Protein AF-A0A8J5QBD7-F1 (afdb_monomer)

Foldseek 3Di:
DDDDPPLVVFAEDEAAEQDFDADPPAQWDWDDDPDPDIDIDRDHDCVCVVVSLPPDDPRHPSNCVVVVHHYDYDDDPDPPDPDPVPPPDDDDD

Solvent-accessible surface area (backbone atoms only — not comparable to full-atom values): 6107 Å² total; per-residue (Å²): 131,85,84,71,79,68,62,89,75,35,58,75,44,78,25,45,82,63,75,74,57,75,55,91,65,39,59,48,42,82,43,94,47,70,94,88,45,88,38,67,44,87,47,66,61,57,81,42,47,59,56,32,54,64,64,70,51,90,54,23,32,51,47,32,49,76,70,63,30,43,58,47,61,88,77,76,91,69,83,76,74,76,58,82,91,57,79,84,74,78,85,82,130

Radius of gyration: 20.06 Å; Cα contacts (8 Å, |Δi|>4): 101; chains: 1; bounding box: 32×50×52 Å

Mean predicted aligned error: 11.02 Å

Structure (mmCIF, N/CA/C/O backbone):
data_AF-A0A8J5QBD7-F1
#
_entry.id   AF-A0A8J5QBD7-F1
#
loop_
_atom_site.group_PDB
_atom_site.id
_atom_site.type_symbol
_atom_site.label_atom_id
_atom_site.label_alt_id
_atom_site.label_comp_id
_atom_site.label_asym_id
_atom_site.label_entity_id
_atom_site.label_seq_id
_atom_site.pdbx_PDB_ins_code
_atom_site.Cartn_x
_atom_site.Cartn_y
_atom_site.Cartn_z
_atom_site.occupancy
_atom_site.B_iso_or_equiv
_atom_site.auth_seq_id
_atom_site.auth_comp_id
_atom_site.auth_asym_id
_atom_site.auth_atom_id
_atom_site.pdbx_PDB_model_num
ATOM 1 N N . MET A 1 1 ? -8.077 -11.463 -3.931 1.00 49.44 1 MET A N 1
ATOM 2 C CA . MET A 1 1 ? -7.939 -11.155 -2.493 1.00 49.44 1 MET A CA 1
ATOM 3 C C . MET A 1 1 ? -8.696 -12.221 -1.722 1.00 49.44 1 MET A C 1
ATOM 5 O O . MET A 1 1 ? -9.914 -12.259 -1.868 1.00 49.44 1 MET A O 1
ATOM 9 N N . PRO A 1 2 ? -8.025 -13.148 -1.020 1.00 60.84 2 PRO A N 1
ATOM 10 C CA . PRO A 1 2 ? -8.733 -14.128 -0.203 1.00 60.84 2 PRO A CA 1
ATOM 11 C C . PRO A 1 2 ? -9.472 -13.405 0.930 1.00 60.84 2 PRO A C 1
ATOM 13 O O . PRO A 1 2 ? -8.914 -12.516 1.571 1.00 60.84 2 PRO A O 1
ATOM 16 N N . ILE A 1 3 ? -10.737 -13.765 1.154 1.00 76.31 3 ILE A N 1
ATOM 17 C CA . ILE A 1 3 ? -11.508 -13.259 2.292 1.00 76.31 3 ILE A CA 1
ATOM 18 C C . ILE A 1 3 ? -10.934 -13.917 3.542 1.00 76.31 3 ILE A C 1
ATOM 20 O O . ILE A 1 3 ? -11.012 -15.133 3.709 1.00 76.31 3 ILE A O 1
ATOM 24 N N . VAL A 1 4 ? -10.326 -13.109 4.402 1.00 78.81 4 VAL A N 1
ATOM 25 C CA . VAL A 1 4 ? -9.802 -13.569 5.685 1.00 78.81 4 VAL A CA 1
ATOM 26 C C . VAL A 1 4 ? -10.979 -13.708 6.653 1.00 78.81 4 VAL A C 1
ATOM 28 O O . VAL A 1 4 ? -11.774 -12.781 6.804 1.00 78.81 4 VAL A O 1
ATOM 31 N N . GLN A 1 5 ? -11.113 -14.873 7.286 1.00 83.25 5 GLN A N 1
ATOM 32 C CA . GLN A 1 5 ? -12.106 -15.094 8.340 1.00 83.25 5 GLN A CA 1
ATOM 33 C C . GLN A 1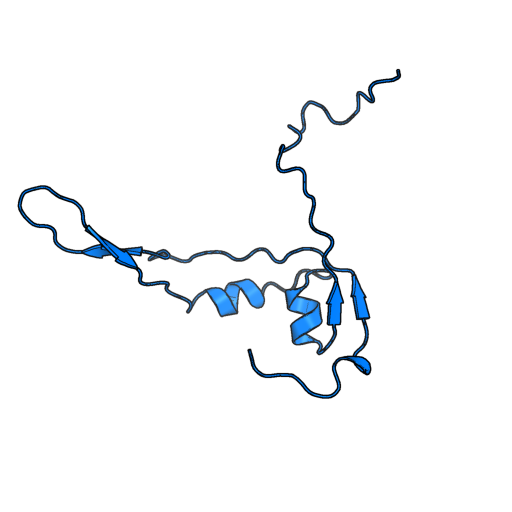 5 ? -11.710 -14.335 9.621 1.00 83.25 5 GLN A C 1
ATOM 35 O O . GLN A 1 5 ? -10.546 -13.980 9.819 1.00 83.25 5 GLN A O 1
ATOM 40 N N . ASP A 1 6 ? -12.693 -14.041 10.473 1.00 86.44 6 ASP A N 1
ATOM 41 C CA . ASP A 1 6 ? -12.511 -13.416 11.794 1.00 86.44 6 ASP A CA 1
ATOM 42 C C . ASP A 1 6 ? -11.863 -12.022 11.807 1.00 86.44 6 ASP A C 1
ATOM 44 O O . ASP A 1 6 ? -11.387 -11.559 12.843 1.00 86.44 6 ASP A O 1
ATOM 48 N N . VAL A 1 7 ? -11.879 -11.296 10.682 1.00 85.75 7 VAL A N 1
ATOM 49 C CA . VAL A 1 7 ? -11.355 -9.917 10.608 1.00 85.75 7 VAL A CA 1
ATOM 50 C C . VAL A 1 7 ? -12.005 -9.007 11.653 1.00 85.75 7 VAL A C 1
ATOM 52 O O . VAL A 1 7 ? -11.319 -8.180 12.245 1.00 85.75 7 VAL A O 1
ATOM 55 N N . SER A 1 8 ? -13.296 -9.198 11.943 1.00 86.75 8 SER A N 1
ATOM 56 C CA . SER A 1 8 ? -14.021 -8.409 12.946 1.00 86.75 8 SER A CA 1
ATOM 57 C C . SER A 1 8 ? -13.565 -8.654 14.388 1.00 86.75 8 SER A C 1
ATOM 59 O O . SER A 1 8 ? -13.857 -7.836 15.252 1.00 86.75 8 SER A O 1
ATOM 61 N N . GLN A 1 9 ? -12.900 -9.781 14.665 1.00 92.25 9 GLN A N 1
ATOM 62 C CA . GLN A 1 9 ? -12.424 -10.149 16.005 1.00 92.25 9 GLN A CA 1
ATOM 63 C C . GLN A 1 9 ? -10.985 -9.682 16.260 1.00 92.25 9 GLN A C 1
ATOM 65 O O . GLN A 1 9 ? -10.490 -9.744 17.385 1.00 92.25 9 GLN A O 1
ATOM 70 N N . ARG A 1 10 ? -10.284 -9.226 15.217 1.00 92.25 10 ARG A N 1
ATOM 71 C CA . ARG A 1 10 ? -8.904 -8.755 15.323 1.00 92.25 10 ARG A CA 1
ATOM 72 C C . ARG A 1 10 ? -8.867 -7.374 15.967 1.00 92.25 10 ARG A C 1
ATOM 74 O O . ARG A 1 10 ? -9.715 -6.522 15.714 1.00 92.25 10 ARG A O 1
ATOM 81 N N . LYS A 1 11 ? -7.830 -7.130 16.769 1.00 94.31 11 LYS A N 1
ATOM 82 C CA . LYS A 1 11 ? -7.558 -5.807 17.338 1.00 94.31 11 LYS A CA 1
ATOM 83 C C . LYS A 1 11 ? -7.403 -4.783 16.211 1.00 94.31 11 LYS A C 1
ATOM 85 O O . LYS A 1 11 ? -6.660 -5.025 15.264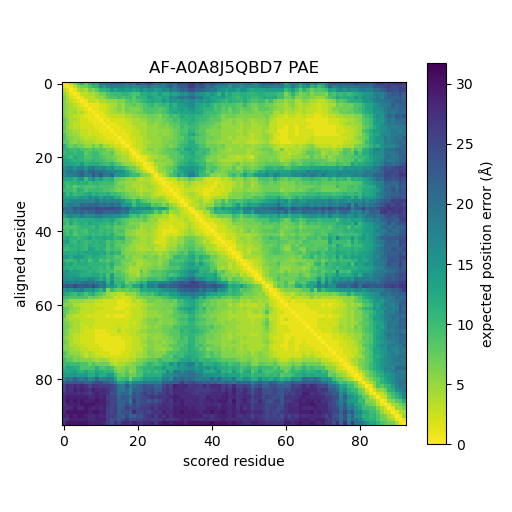 1.00 94.31 11 LYS A O 1
ATOM 90 N N . ILE A 1 12 ? -8.072 -3.642 16.346 1.00 94.75 12 ILE A N 1
ATOM 91 C CA . ILE A 1 12 ? -7.996 -2.521 15.405 1.00 94.75 12 ILE A CA 1
ATOM 92 C C . ILE A 1 12 ? -6.979 -1.505 15.931 1.00 94.75 12 ILE A C 1
ATOM 94 O O . ILE A 1 12 ? -7.008 -1.155 17.113 1.00 94.75 12 ILE A O 1
ATOM 98 N N . VAL A 1 13 ? -6.081 -1.035 15.067 1.00 94.62 13 VAL A N 1
ATOM 99 C CA . VAL A 1 13 ? -5.064 -0.027 15.390 1.00 94.62 13 VAL A CA 1
ATOM 100 C C . VAL A 1 13 ? -4.976 1.034 14.294 1.00 94.62 13 VAL A C 1
ATOM 102 O O . VAL A 1 13 ? -5.106 0.732 13.110 1.00 94.62 13 VAL A O 1
ATOM 105 N N . TRP A 1 14 ? -4.742 2.283 14.695 1.00 94.31 14 TRP A N 1
ATOM 106 C CA . TRP A 1 14 ? -4.427 3.373 13.772 1.00 94.31 14 TRP A CA 1
ATOM 107 C C . TRP A 1 14 ? -2.936 3.361 13.450 1.00 94.31 14 TRP A C 1
ATOM 109 O O . TRP A 1 14 ? -2.118 3.208 14.359 1.00 94.31 14 TRP A O 1
ATOM 119 N N . THR A 1 15 ? -2.590 3.525 12.178 1.00 93.50 15 THR A N 1
ATOM 120 C CA . THR A 1 15 ? -1.208 3.421 11.693 1.00 93.50 15 THR A CA 1
ATOM 121 C C . THR A 1 15 ? -0.877 4.487 10.653 1.00 93.50 15 THR A C 1
ATOM 123 O O . THR A 1 15 ? -1.767 5.087 10.052 1.00 93.50 15 THR A O 1
ATOM 126 N N . GLY A 1 16 ? 0.415 4.723 10.437 1.00 90.56 16 GLY A N 1
ATOM 127 C CA . GLY A 1 16 ? 0.943 5.396 9.252 1.00 90.56 16 GLY A CA 1
ATOM 128 C C . GLY A 1 16 ? 1.129 4.426 8.080 1.00 90.56 16 GLY A C 1
ATOM 129 O O . GLY A 1 16 ? 1.051 3.210 8.253 1.00 90.56 16 GLY A O 1
ATOM 130 N N . ILE A 1 17 ? 1.377 4.976 6.889 1.00 88.25 17 ILE A N 1
ATOM 131 C CA . ILE A 1 17 ? 1.685 4.192 5.685 1.00 88.25 17 ILE A CA 1
ATOM 132 C C . ILE A 1 17 ? 3.130 3.679 5.749 1.00 88.25 17 ILE A C 1
ATOM 134 O O . ILE A 1 17 ? 4.026 4.465 6.060 1.00 88.25 17 ILE A O 1
ATOM 138 N N . SER A 1 18 ? 3.371 2.397 5.462 1.00 87.12 18 SER A N 1
ATOM 139 C CA . SER A 1 18 ? 4.739 1.872 5.400 1.00 87.12 18 SER A CA 1
ATOM 140 C C . SER A 1 18 ? 5.532 2.452 4.227 1.00 87.12 18 SER A C 1
ATOM 142 O O . SER A 1 18 ? 5.005 2.743 3.147 1.00 87.12 18 SER A O 1
ATOM 144 N N . HIS A 1 19 ? 6.843 2.571 4.423 1.00 78.81 19 HIS A N 1
ATOM 145 C CA . HIS A 1 19 ? 7.777 2.997 3.389 1.00 78.81 19 HIS A CA 1
ATOM 146 C C . HIS A 1 19 ? 8.346 1.785 2.638 1.00 78.81 19 HIS A C 1
ATOM 148 O O . HIS A 1 19 ? 9.309 1.163 3.076 1.00 78.81 19 HIS A O 1
ATOM 154 N N . ASN A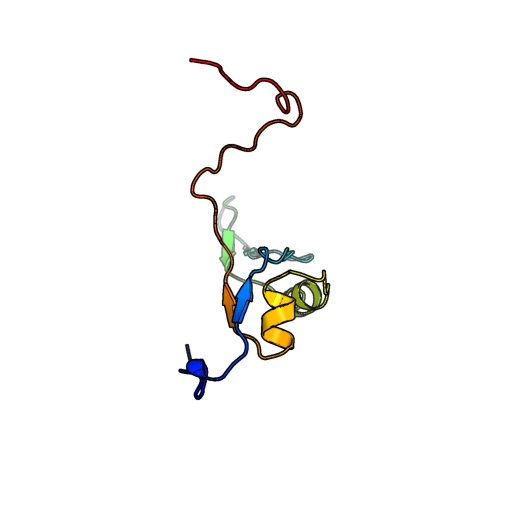 1 20 ? 7.770 1.457 1.478 1.00 76.31 20 ASN A N 1
ATOM 155 C CA . ASN A 1 20 ? 8.346 0.443 0.588 1.00 76.31 20 ASN A CA 1
ATOM 156 C C . ASN A 1 20 ? 9.478 1.042 -0.259 1.00 76.31 20 ASN A C 1
ATOM 158 O O . ASN A 1 20 ? 9.430 2.219 -0.624 1.00 76.31 20 ASN A O 1
ATOM 162 N N . PHE A 1 21 ? 10.461 0.223 -0.627 1.00 75.12 21 PHE A N 1
ATOM 163 C CA . PHE A 1 21 ? 11.521 0.615 -1.554 1.00 75.12 21 PHE A CA 1
ATOM 164 C C . PHE A 1 21 ? 11.655 -0.395 -2.694 1.00 75.12 21 PHE A C 1
ATOM 166 O O . PHE A 1 21 ? 11.258 -1.551 -2.574 1.00 75.12 21 PHE A O 1
ATOM 173 N N . TRP A 1 22 ? 12.219 0.063 -3.810 1.00 73.12 22 TRP A N 1
ATOM 174 C CA . TRP A 1 22 ? 12.599 -0.789 -4.934 1.00 73.12 22 TRP A CA 1
ATOM 175 C C . TRP A 1 22 ? 14.112 -1.006 -4.900 1.00 73.12 22 TRP A C 1
ATOM 177 O O . TRP A 1 22 ? 14.860 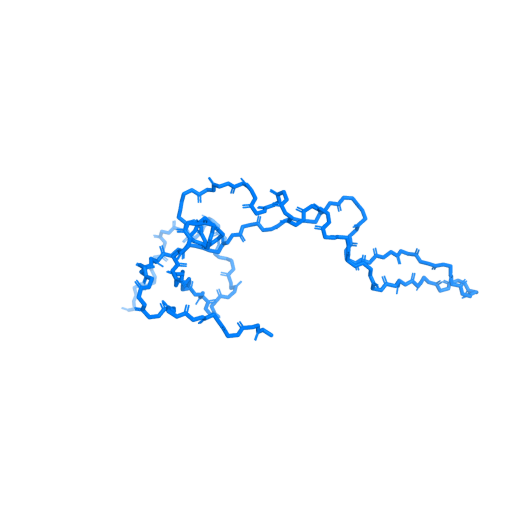-0.046 -4.705 1.00 73.12 22 TRP A O 1
ATOM 187 N N . GLY A 1 23 ? 14.552 -2.253 -5.074 1.00 70.94 23 GLY A N 1
ATOM 188 C CA . GLY A 1 23 ? 15.971 -2.598 -5.173 1.00 70.94 23 GLY A CA 1
ATOM 189 C C . GLY A 1 23 ? 16.581 -2.284 -6.543 1.00 70.94 23 GLY A C 1
ATOM 190 O O . GLY A 1 23 ? 15.950 -1.664 -7.406 1.00 70.94 23 GLY A O 1
ATOM 191 N N . ALA A 1 24 ? 17.831 -2.714 -6.743 1.00 67.31 24 ALA A N 1
ATOM 192 C CA . ALA A 1 24 ? 18.465 -2.676 -8.059 1.00 67.31 24 ALA A CA 1
ATOM 193 C C . ALA A 1 24 ? 17.727 -3.642 -9.006 1.00 67.31 24 ALA A C 1
ATOM 195 O O . ALA A 1 24 ? 17.415 -4.759 -8.613 1.00 67.31 24 ALA A O 1
ATOM 196 N N . GLU A 1 25 ? 17.447 -3.188 -10.233 1.00 64.50 25 GLU A N 1
ATOM 197 C CA . GLU A 1 25 ? 16.406 -3.725 -11.134 1.00 64.50 25 GLU A CA 1
ATOM 198 C C . GLU A 1 25 ? 14.977 -3.386 -10.660 1.00 64.50 25 GLU A C 1
ATOM 200 O O . GLU A 1 25 ? 14.328 -4.111 -9.914 1.00 64.50 25 GLU A O 1
ATOM 205 N N . SER A 1 26 ? 14.508 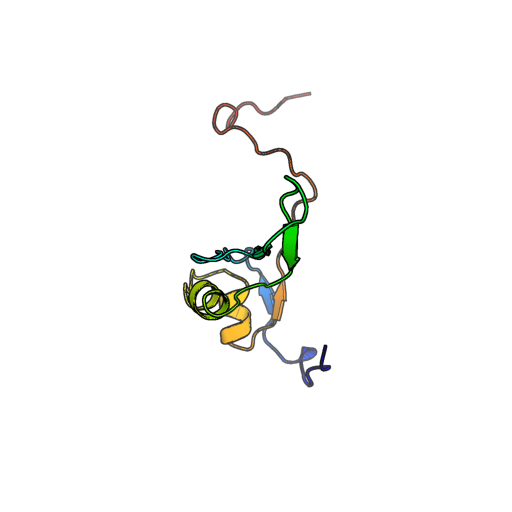-2.206 -11.088 1.00 67.06 26 SER A N 1
ATOM 206 C CA . SER A 1 26 ? 13.223 -1.595 -10.713 1.00 67.06 26 SER A CA 1
ATOM 207 C C . SER A 1 26 ? 12.004 -2.364 -11.263 1.00 67.06 26 SER A C 1
ATOM 209 O O . SER A 1 26 ? 12.120 -3.450 -11.816 1.00 67.06 26 SER A O 1
ATOM 211 N N . ALA A 1 27 ? 10.809 -1.763 -11.203 1.00 83.75 27 ALA A N 1
ATOM 212 C CA . ALA A 1 27 ? 9.567 -2.302 -11.772 1.00 83.75 27 ALA A CA 1
ATOM 213 C C . ALA A 1 27 ? 9.641 -2.643 -13.281 1.00 83.75 27 ALA A C 1
ATOM 215 O O . ALA A 1 27 ? 8.757 -3.315 -13.824 1.00 83.75 27 ALA A O 1
ATOM 216 N N . PHE A 1 28 ? 10.681 -2.156 -13.961 1.00 86.69 28 PHE A N 1
ATOM 217 C CA . PHE A 1 28 ? 10.908 -2.307 -15.385 1.00 86.69 28 PHE A CA 1
ATOM 218 C C . PHE A 1 28 ? 12.329 -2.784 -15.668 1.00 86.69 28 PHE A C 1
ATOM 220 O O . PHE A 1 28 ? 13.294 -2.254 -15.117 1.00 86.69 28 PHE A O 1
ATOM 227 N N . THR A 1 29 ? 12.445 -3.710 -16.616 1.00 86.25 29 THR A N 1
ATOM 228 C CA . THR A 1 29 ? 13.728 -4.136 -17.187 1.00 86.25 29 THR A CA 1
ATOM 229 C C . THR A 1 29 ? 13.825 -3.619 -18.616 1.00 86.25 29 THR A C 1
ATOM 231 O O . THR A 1 29 ? 12.894 -3.806 -19.408 1.00 86.25 29 THR A O 1
ATOM 234 N N . GLU A 1 30 ? 14.941 -2.978 -18.959 1.00 88.31 30 GLU A N 1
ATOM 235 C CA . GLU A 1 30 ? 15.232 -2.604 -20.345 1.00 88.31 30 GLU A CA 1
ATOM 236 C C . GLU A 1 30 ? 15.436 -3.871 -21.186 1.00 88.31 30 GLU A C 1
ATOM 238 O O . GLU A 1 30 ? 16.087 -4.826 -20.764 1.00 88.31 30 GLU A O 1
ATOM 243 N N . VAL A 1 31 ? 14.817 -3.907 -22.362 1.00 89.75 31 VAL A N 1
ATOM 244 C CA . VAL A 1 31 ? 14.921 -5.013 -23.316 1.00 89.75 31 VAL A CA 1
ATOM 245 C C . VAL A 1 31 ? 15.296 -4.471 -24.683 1.00 89.75 31 VAL A C 1
ATOM 247 O O . VAL A 1 31 ? 14.966 -3.335 -25.028 1.00 89.75 31 VAL A O 1
ATOM 250 N N . GLU A 1 32 ? 15.941 -5.315 -25.484 1.00 90.19 32 GLU A N 1
ATOM 251 C CA . GLU A 1 32 ? 16.382 -4.959 -26.831 1.00 90.19 32 GLU A CA 1
ATOM 252 C C . GLU A 1 32 ? 15.232 -4.396 -27.673 1.00 90.19 32 GLU A C 1
ATOM 254 O O . GLU A 1 32 ? 14.144 -4.978 -27.774 1.00 90.19 32 GLU A O 1
ATOM 259 N N . GLY A 1 33 ? 15.462 -3.236 -28.280 1.00 84.75 33 GLY A N 1
ATOM 260 C CA . GLY A 1 33 ? 14.529 -2.573 -29.182 1.00 84.75 33 GLY A CA 1
ATOM 261 C C . GLY A 1 33 ? 14.978 -2.658 -30.635 1.00 84.75 33 GLY A C 1
ATOM 262 O O . GLY A 1 33 ? 16.148 -2.864 -30.936 1.00 84.75 33 GLY A O 1
ATOM 263 N N . SER A 1 34 ? 14.043 -2.487 -31.567 1.00 84.06 34 SER A N 1
ATOM 264 C CA . SER A 1 34 ? 14.383 -2.365 -32.987 1.00 84.06 34 SER A CA 1
ATOM 265 C C . SER A 1 34 ? 14.803 -0.932 -33.312 1.00 84.06 34 SER A C 1
ATOM 267 O O . SER A 1 34 ? 14.151 0.006 -32.860 1.00 84.06 34 SER A O 1
ATOM 269 N N . ALA A 1 35 ? 15.843 -0.768 -34.134 1.00 78.56 35 ALA A N 1
ATOM 270 C CA . ALA A 1 35 ? 16.199 0.488 -34.807 1.00 78.56 35 ALA A CA 1
ATOM 271 C C . ALA A 1 35 ? 16.093 1.759 -33.928 1.00 78.56 35 ALA A C 1
ATOM 273 O O . ALA A 1 35 ? 15.363 2.692 -34.249 1.00 78.56 35 ALA A O 1
ATOM 274 N N . GLY A 1 36 ? 16.825 1.796 -32.809 1.00 80.38 36 GLY A N 1
ATOM 275 C CA . GLY A 1 36 ? 16.979 3.007 -31.988 1.00 80.38 36 GLY A CA 1
ATOM 276 C C . GLY A 1 36 ? 15.864 3.281 -30.971 1.00 80.38 36 GLY A C 1
ATOM 277 O O . GLY A 1 36 ? 15.952 4.263 -30.238 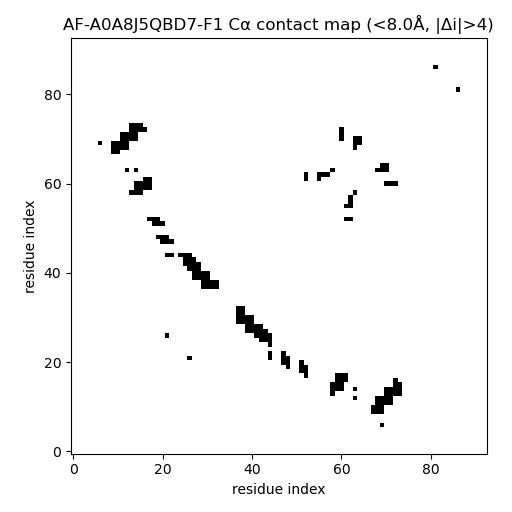1.00 80.38 36 GLY A O 1
ATOM 278 N N . SER A 1 37 ? 14.838 2.429 -30.869 1.00 86.44 37 SER A N 1
ATOM 279 C CA . SER A 1 37 ? 13.838 2.535 -29.796 1.00 86.44 37 SER A CA 1
ATOM 280 C C . SER A 1 37 ? 14.325 1.871 -28.504 1.00 86.44 37 SER A C 1
ATOM 282 O O . SER A 1 37 ? 14.812 0.743 -28.561 1.00 86.44 37 SER A O 1
ATOM 284 N N . ARG A 1 38 ? 14.109 2.498 -27.341 1.00 88.50 38 ARG A N 1
ATOM 285 C CA . ARG A 1 38 ? 14.238 1.831 -26.033 1.00 88.50 38 ARG A CA 1
ATOM 286 C C . ARG A 1 38 ? 12.932 1.120 -25.701 1.00 88.50 38 ARG A C 1
ATOM 288 O O . ARG A 1 38 ? 11.862 1.717 -25.830 1.00 88.50 38 ARG A O 1
ATOM 295 N N . ARG A 1 39 ? 13.004 -0.142 -25.280 1.00 89.12 39 ARG A N 1
ATOM 296 C CA . ARG A 1 39 ? 11.840 -0.907 -24.824 1.00 89.12 39 ARG A CA 1
ATOM 297 C C . ARG A 1 39 ? 12.038 -1.330 -23.383 1.00 89.12 39 ARG A C 1
ATOM 299 O O . ARG A 1 39 ? 13.134 -1.686 -22.972 1.00 89.12 39 ARG A O 1
ATOM 306 N N . PHE A 1 40 ? 10.947 -1.327 -22.635 1.00 90.31 40 PHE A N 1
ATOM 307 C CA . PHE A 1 40 ? 10.928 -1.771 -21.253 1.00 90.31 40 PHE A CA 1
ATOM 308 C C . PHE A 1 40 ? 9.842 -2.825 -21.114 1.00 90.31 40 PHE A C 1
ATOM 310 O O . PHE A 1 40 ? 8.716 -2.615 -21.571 1.00 90.31 40 PHE A O 1
ATOM 317 N N . LYS A 1 41 ? 10.173 -3.963 -20.503 1.00 89.81 41 LYS A N 1
ATOM 318 C CA . LYS A 1 41 ? 9.159 -4.923 -20.064 1.00 89.81 41 LYS A CA 1
ATOM 319 C C . LYS A 1 41 ? 8.775 -4.599 -18.626 1.00 89.81 41 LYS A C 1
ATOM 321 O O . LYS A 1 41 ? 9.637 -4.264 -17.814 1.00 89.81 41 LYS A O 1
ATOM 326 N N . TRP A 1 42 ? 7.488 -4.717 -18.319 1.00 87.94 42 TRP A N 1
ATOM 327 C CA . TRP A 1 42 ? 7.037 -4.745 -16.934 1.00 87.94 42 TRP A CA 1
ATOM 328 C C . TRP A 1 42 ? 7.564 -6.028 -16.290 1.00 87.94 42 TRP A C 1
ATOM 330 O O . TRP A 1 42 ? 7.281 -7.127 -16.771 1.00 87.94 42 TRP A O 1
ATOM 340 N N . ALA A 1 43 ? 8.398 -5.874 -15.270 1.00 83.81 43 ALA A N 1
ATOM 341 C CA . ALA A 1 43 ? 9.073 -6.967 -14.586 1.00 83.81 43 ALA A CA 1
ATOM 342 C C . ALA A 1 43 ? 9.410 -6.518 -13.158 1.00 83.81 43 ALA A C 1
ATOM 344 O O . ALA A 1 43 ? 10.571 -6.248 -12.861 1.00 83.81 43 ALA A O 1
ATOM 345 N N . PRO A 1 44 ? 8.402 -6.369 -12.280 1.00 82.06 44 PRO A N 1
ATOM 346 C CA . PRO A 1 44 ? 8.655 -5.998 -10.901 1.00 82.06 44 PRO A CA 1
ATOM 347 C C . PRO A 1 44 ? 9.459 -7.084 -10.199 1.00 82.06 44 PRO A C 1
ATOM 349 O O . PRO A 1 44 ? 8.991 -8.214 -10.058 1.00 82.06 44 PRO A O 1
ATOM 352 N N . ASN A 1 45 ? 10.650 -6.718 -9.733 1.00 77.62 45 ASN A N 1
ATOM 353 C CA . ASN A 1 45 ? 11.370 -7.510 -8.755 1.00 77.62 45 ASN A CA 1
ATOM 354 C C . ASN A 1 45 ? 10.764 -7.240 -7.365 1.00 77.62 45 ASN A C 1
ATOM 356 O O . ASN A 1 45 ? 10.778 -6.106 -6.882 1.00 77.62 45 ASN A O 1
ATOM 360 N N . LEU A 1 46 ? 10.185 -8.278 -6.757 1.00 78.06 46 LEU A N 1
ATOM 361 C CA . LEU A 1 46 ? 9.561 -8.219 -5.433 1.00 78.06 46 LEU A CA 1
ATOM 362 C C . LEU A 1 46 ? 10.439 -8.823 -4.333 1.00 78.06 46 LEU A C 1
ATOM 364 O O . LEU A 1 46 ? 10.009 -8.841 -3.183 1.00 78.06 46 LEU A O 1
ATOM 368 N N . ASP A 1 47 ? 11.654 -9.273 -4.650 1.00 76.25 47 ASP A N 1
ATOM 369 C CA . ASP A 1 47 ? 12.562 -9.905 -3.686 1.00 76.25 47 ASP A CA 1
ATOM 370 C C . ASP A 1 47 ? 12.857 -8.956 -2.511 1.00 76.25 47 ASP A C 1
ATOM 372 O O . ASP A 1 47 ? 12.893 -9.361 -1.353 1.00 76.25 47 ASP A O 1
ATOM 376 N N . HIS A 1 48 ? 12.941 -7.653 -2.795 1.00 71.31 48 HIS A N 1
ATOM 377 C CA . HIS A 1 48 ? 13.153 -6.610 -1.789 1.00 71.31 48 HIS A CA 1
ATOM 378 C C . HIS A 1 48 ? 11.867 -6.082 -1.136 1.00 71.31 48 HIS A C 1
ATOM 380 O O . HIS A 1 48 ? 11.944 -5.316 -0.176 1.00 71.31 48 HIS A O 1
ATOM 386 N N . LEU A 1 49 ? 10.679 -6.467 -1.619 1.00 71.31 49 LEU A N 1
ATOM 387 C CA . LEU A 1 49 ? 9.414 -6.039 -1.010 1.00 71.31 49 LEU A CA 1
ATOM 388 C C . LEU A 1 49 ? 9.251 -6.642 0.390 1.00 71.31 49 LEU A C 1
ATOM 390 O O . LEU A 1 49 ? 8.739 -5.993 1.304 1.00 71.31 49 LEU A O 1
ATOM 394 N N . GLU A 1 50 ? 9.685 -7.891 0.568 1.00 68.31 50 GLU A N 1
ATOM 395 C CA . GLU A 1 50 ? 9.650 -8.524 1.881 1.00 68.31 50 GLU A CA 1
ATOM 396 C C . GLU A 1 50 ? 10.594 -7.795 2.846 1.00 68.31 50 GLU A C 1
ATOM 398 O O . GLU A 1 50 ? 10.174 -7.413 3.938 1.00 68.31 50 GLU A O 1
ATOM 403 N N . GLU A 1 51 ? 11.820 -7.497 2.413 1.00 72.31 51 GLU A N 1
ATOM 404 C CA . GLU A 1 51 ? 12.807 -6.731 3.184 1.00 72.31 51 GLU A CA 1
ATOM 405 C C . GLU A 1 51 ? 12.292 -5.332 3.547 1.00 72.31 51 GLU A C 1
ATOM 407 O O . GLU A 1 51 ? 12.406 -4.910 4.701 1.00 72.31 51 GLU A O 1
ATOM 412 N N . SER A 1 52 ? 11.646 -4.632 2.607 1.00 68.94 52 SER A N 1
ATOM 413 C CA . SER A 1 52 ? 11.037 -3.328 2.882 1.00 68.94 52 SER A CA 1
ATOM 414 C C . SER A 1 52 ? 9.911 -3.414 3.908 1.00 68.94 52 SER A C 1
ATOM 416 O O . SER A 1 52 ? 9.708 -2.480 4.677 1.00 68.94 52 SER A O 1
ATOM 418 N N . SER A 1 53 ? 9.208 -4.547 3.979 1.00 65.44 53 SER A N 1
ATOM 419 C CA . SER A 1 53 ? 8.182 -4.789 4.999 1.00 65.44 53 SER A CA 1
ATOM 420 C C . SER A 1 53 ? 8.756 -5.148 6.378 1.00 65.44 53 SER A C 1
ATOM 422 O O . SER A 1 53 ? 8.082 -4.983 7.397 1.00 65.44 53 SER A O 1
ATOM 424 N N . GLN A 1 54 ? 9.988 -5.662 6.432 1.00 63.44 54 GLN A N 1
ATOM 425 C CA . GLN A 1 54 ? 10.643 -6.112 7.664 1.00 63.44 54 GLN A CA 1
ATOM 426 C C . GLN A 1 54 ? 11.299 -4.966 8.452 1.00 63.44 54 GLN A C 1
ATOM 428 O O . GLN A 1 54 ? 11.625 -5.148 9.629 1.00 63.44 54 GLN A O 1
ATOM 433 N N . GLY A 1 55 ? 11.437 -3.776 7.856 1.00 59.84 55 GLY A N 1
ATOM 434 C CA . GLY A 1 55 ? 11.788 -2.537 8.552 1.00 59.84 55 GLY A CA 1
ATOM 435 C C . GLY A 1 55 ? 10.660 -2.097 9.487 1.00 59.84 55 GLY A C 1
ATOM 436 O O . GLY A 1 55 ? 9.876 -1.219 9.154 1.00 59.84 55 GLY A O 1
ATOM 437 N N . LYS A 1 56 ? 10.534 -2.746 10.647 1.00 58.59 56 LYS A N 1
ATOM 438 C CA . LYS A 1 56 ? 9.457 -2.522 11.621 1.00 58.59 56 LYS A CA 1
ATOM 439 C C . LYS A 1 56 ? 9.600 -1.160 12.299 1.00 58.59 56 LYS A C 1
ATOM 441 O O . LYS A 1 56 ? 10.156 -1.072 13.395 1.00 58.59 56 LYS A O 1
ATOM 446 N N . HIS A 1 57 ? 9.051 -0.110 11.705 1.00 65.62 57 HIS A N 1
ATOM 447 C CA . HIS A 1 57 ? 8.856 1.139 12.430 1.00 65.62 57 HIS A CA 1
ATOM 448 C C . HIS A 1 57 ? 7.545 1.015 13.209 1.00 65.62 57 HIS A C 1
ATOM 450 O O . HIS A 1 57 ? 6.479 0.736 12.655 1.00 65.62 57 HIS A O 1
ATOM 456 N N . ALA A 1 58 ? 7.626 1.142 14.534 1.00 76.12 58 ALA A N 1
ATOM 457 C CA . ALA A 1 58 ? 6.447 1.067 15.385 1.00 76.12 58 ALA A CA 1
ATOM 458 C C . ALA A 1 58 ? 5.419 2.123 14.941 1.00 76.12 58 ALA A C 1
ATOM 460 O O . ALA A 1 58 ? 5.733 3.309 14.885 1.00 76.12 58 ALA A O 1
ATOM 461 N N . GLY A 1 59 ? 4.196 1.682 14.634 1.00 83.06 59 GLY A N 1
ATOM 462 C CA . GLY A 1 59 ? 3.117 2.552 14.156 1.00 83.06 59 GLY A CA 1
ATOM 463 C C . GLY A 1 59 ? 2.853 2.502 12.649 1.00 83.06 59 GLY A C 1
ATOM 464 O O . GLY A 1 59 ? 1.903 3.141 12.211 1.00 83.06 59 GLY A O 1
ATOM 465 N N . GLU A 1 60 ? 3.616 1.740 11.863 1.00 90.00 60 GLU A N 1
ATOM 466 C CA . GLU A 1 60 ? 3.308 1.475 10.448 1.00 90.00 60 GLU A CA 1
ATOM 467 C C . GLU A 1 60 ? 2.271 0.354 10.265 1.00 90.00 60 GLU A C 1
ATOM 469 O O . GLU A 1 60 ? 2.134 -0.553 11.096 1.00 90.00 60 GLU A O 1
ATOM 474 N N . ASP A 1 61 ? 1.539 0.405 9.152 1.00 90.31 61 ASP A N 1
ATOM 475 C CA . ASP A 1 61 ? 0.532 -0.588 8.768 1.00 90.31 61 ASP A CA 1
ATOM 476 C C . ASP A 1 61 ? 1.116 -1.999 8.579 1.00 90.31 61 ASP A C 1
ATOM 478 O O . ASP A 1 61 ? 0.526 -2.973 9.055 1.00 90.31 61 ASP A O 1
ATOM 482 N N . SER A 1 62 ? 2.311 -2.118 7.997 1.00 87.00 62 SER A N 1
ATOM 483 C CA . SER A 1 62 ? 3.067 -3.373 7.860 1.00 87.00 62 SER A CA 1
ATOM 484 C C . SER A 1 62 ? 3.238 -4.104 9.202 1.00 87.00 62 SER A C 1
ATOM 486 O O . SER A 1 62 ? 2.984 -5.308 9.305 1.00 87.00 62 SER A O 1
ATOM 488 N N . SER A 1 63 ? 3.586 -3.369 10.264 1.00 87.38 63 SER A N 1
ATOM 489 C CA . SER A 1 63 ? 3.782 -3.903 11.615 1.00 87.38 63 SER A CA 1
ATOM 490 C C . SER A 1 63 ? 2.477 -4.417 12.233 1.00 87.38 63 SER A C 1
ATOM 492 O O . SER A 1 63 ? 2.451 -5.475 12.875 1.00 87.38 63 SER A O 1
ATOM 494 N N . ALA A 1 64 ? 1.370 -3.705 12.003 1.00 90.00 64 ALA A N 1
ATOM 495 C CA . ALA A 1 64 ? 0.047 -4.129 12.450 1.00 90.00 64 ALA A CA 1
ATOM 496 C C . ALA A 1 64 ? -0.388 -5.430 11.760 1.00 90.00 64 ALA A C 1
ATOM 498 O O . ALA A 1 64 ? -0.855 -6.350 12.435 1.00 90.00 64 ALA A O 1
ATOM 499 N N . LEU A 1 65 ? -0.164 -5.544 10.447 1.00 87.06 65 LEU A N 1
ATOM 500 C CA . LEU A 1 65 ? -0.484 -6.750 9.681 1.00 87.06 65 LEU A CA 1
ATOM 501 C C . LEU A 1 65 ? 0.348 -7.957 10.134 1.00 87.06 65 LEU A C 1
ATOM 503 O O . LEU A 1 65 ? -0.215 -9.025 10.374 1.00 87.06 65 LEU A O 1
ATOM 507 N N . GLN A 1 66 ? 1.660 -7.783 10.332 1.00 86.25 66 GLN A N 1
ATOM 508 C CA . GLN A 1 66 ? 2.548 -8.831 10.862 1.00 86.25 66 GLN A CA 1
ATOM 509 C C . GLN A 1 66 ? 2.135 -9.301 12.266 1.00 86.25 66 GLN A C 1
ATOM 511 O O . GLN A 1 66 ? 2.333 -10.462 12.615 1.00 86.25 66 GLN A O 1
ATOM 516 N N . SER A 1 67 ? 1.527 -8.416 13.060 1.00 89.06 67 SER A N 1
ATOM 517 C CA . SER A 1 67 ? 0.998 -8.726 14.396 1.00 89.06 67 SER A CA 1
ATOM 518 C C . SER A 1 67 ? -0.417 -9.328 14.373 1.00 89.06 67 SER A C 1
ATOM 520 O O . SER A 1 67 ? -0.981 -9.613 15.428 1.00 89.06 67 SER A O 1
ATOM 522 N N . GLY A 1 68 ? -1.018 -9.509 13.191 1.00 89.62 68 GLY A N 1
ATOM 523 C CA . GLY A 1 68 ? -2.371 -10.044 13.027 1.00 89.62 68 GLY A CA 1
ATOM 524 C C . GLY A 1 68 ? -3.495 -9.043 13.313 1.00 89.62 68 GLY A C 1
ATOM 525 O O . GLY A 1 68 ? -4.654 -9.449 13.416 1.00 89.62 68 GLY A O 1
ATOM 526 N N . TYR A 1 69 ? -3.185 -7.754 13.433 1.00 92.19 69 TYR A N 1
ATOM 527 C CA . TYR A 1 69 ? -4.153 -6.689 13.694 1.00 92.19 69 TYR A CA 1
ATOM 528 C C . TYR A 1 69 ? -4.792 -6.166 12.403 1.00 92.19 69 TYR A C 1
ATOM 530 O O . TYR A 1 69 ? -4.307 -6.399 11.296 1.00 92.19 69 TYR A O 1
ATOM 538 N N . VAL A 1 70 ? -5.894 -5.435 12.556 1.00 92.94 70 VAL A N 1
ATOM 539 C CA . VAL A 1 70 ? -6.478 -4.603 11.501 1.00 92.94 70 VAL A CA 1
ATOM 540 C C . VAL A 1 70 ? -5.850 -3.218 11.594 1.00 92.94 70 VAL A C 1
ATOM 542 O O . VAL A 1 70 ? -5.940 -2.563 12.632 1.00 92.94 70 VAL A O 1
ATOM 545 N N . SER A 1 71 ? -5.221 -2.780 10.508 1.00 93.44 71 SER A N 1
ATOM 546 C CA . SER A 1 71 ? -4.677 -1.431 10.361 1.00 93.44 71 SER A CA 1
ATOM 547 C C . SER A 1 71 ? -5.727 -0.496 9.758 1.00 93.44 71 SER A C 1
ATOM 549 O O . SER A 1 71 ? -6.422 -0.855 8.806 1.00 93.44 71 SER A O 1
ATOM 551 N N . ILE A 1 72 ? -5.828 0.712 10.311 1.00 95.12 72 ILE A N 1
ATOM 552 C CA . ILE A 1 72 ? -6.530 1.837 9.699 1.00 95.12 72 ILE A CA 1
ATOM 553 C C . ILE A 1 72 ? -5.519 2.967 9.490 1.00 95.12 72 ILE A C 1
ATOM 555 O O . ILE A 1 72 ? -5.056 3.581 10.453 1.00 95.12 72 ILE A O 1
ATOM 559 N N . THR A 1 73 ? -5.210 3.262 8.227 1.00 94.00 73 THR A N 1
ATOM 560 C CA . THR A 1 73 ? -4.279 4.331 7.840 1.00 94.00 73 THR A CA 1
ATOM 561 C C . THR A 1 73 ? -5.051 5.506 7.233 1.00 94.00 73 THR A C 1
ATOM 563 O O . THR A 1 73 ? -5.610 5.365 6.141 1.00 94.00 73 THR A O 1
ATOM 566 N N . PRO A 1 74 ? -5.115 6.678 7.895 1.00 92.75 74 PRO A N 1
ATOM 567 C CA . PRO A 1 74 ? -5.747 7.855 7.319 1.00 92.75 74 PRO A CA 1
ATOM 568 C C . PRO A 1 74 ? -4.868 8.419 6.197 1.00 92.75 74 PRO A C 1
ATOM 570 O O . PRO A 1 74 ? -3.733 8.839 6.421 1.00 92.75 74 PRO A O 1
ATOM 573 N N . LEU A 1 75 ? -5.399 8.453 4.976 1.00 90.69 75 LEU A N 1
ATOM 574 C CA . LEU A 1 75 ? -4.709 9.028 3.823 1.00 90.69 75 LEU A CA 1
ATOM 575 C C . LEU A 1 75 ? -5.118 10.489 3.632 1.00 90.69 75 LEU A C 1
ATOM 577 O O . LEU A 1 75 ? -6.301 10.832 3.669 1.00 90.69 75 LEU A O 1
ATOM 581 N N . ARG A 1 76 ? -4.133 11.363 3.406 1.00 85.50 76 ARG A N 1
ATOM 582 C CA . ARG A 1 76 ? -4.394 12.763 3.058 1.00 85.50 76 ARG A CA 1
ATOM 583 C C . ARG A 1 76 ? -4.797 12.857 1.590 1.00 85.50 76 ARG A C 1
ATOM 585 O O . ARG A 1 76 ? -4.102 12.337 0.726 1.00 85.50 76 ARG A O 1
ATOM 592 N N . ALA A 1 77 ? -5.873 13.590 1.316 1.00 85.12 77 ALA A N 1
ATOM 593 C CA . ALA A 1 77 ? -6.291 13.921 -0.049 1.00 85.12 77 ALA A CA 1
ATOM 594 C C . ALA A 1 77 ? -5.526 15.123 -0.642 1.00 85.12 77 ALA A C 1
ATOM 596 O O . ALA A 1 77 ? -5.677 15.433 -1.820 1.00 85.12 77 ALA A O 1
ATOM 597 N N . ASN A 1 78 ? -4.713 15.812 0.169 1.00 82.88 78 ASN A N 1
ATOM 598 C CA . ASN A 1 78 ? -3.846 16.889 -0.290 1.00 82.88 78 ASN A CA 1
ATOM 599 C C . ASN A 1 78 ? -2.428 16.353 -0.536 1.00 82.88 78 ASN A C 1
ATOM 601 O O . ASN A 1 78 ? -1.748 15.941 0.405 1.00 82.88 78 ASN A O 1
ATOM 605 N N . PHE A 1 79 ? -2.000 16.391 -1.799 1.00 77.88 79 PHE A N 1
ATOM 606 C CA . PHE A 1 79 ? -0.667 15.977 -2.247 1.00 77.88 79 PHE A CA 1
ATOM 607 C C . PHE A 1 79 ? 0.336 17.136 -2.310 1.00 77.88 79 PHE A C 1
ATOM 609 O O . PHE A 1 79 ? 1.490 16.920 -2.671 1.00 77.88 79 PHE A O 1
ATOM 616 N N . ALA A 1 80 ? -0.077 18.363 -1.968 1.00 79.19 80 ALA A N 1
ATOM 617 C CA . ALA A 1 80 ? 0.846 19.477 -1.836 1.00 79.19 80 ALA A CA 1
ATOM 618 C C . ALA A 1 80 ? 1.799 19.196 -0.673 1.00 79.19 80 ALA A C 1
ATOM 620 O O . ALA A 1 80 ? 1.418 19.195 0.501 1.00 79.19 80 ALA A O 1
ATOM 621 N N . THR A 1 81 ? 3.059 18.948 -1.005 1.00 68.56 81 THR A N 1
ATOM 622 C CA . THR A 1 81 ? 4.127 18.873 -0.020 1.00 68.56 81 THR A CA 1
ATOM 623 C C . THR A 1 81 ? 4.295 20.273 0.554 1.00 68.56 81 THR A C 1
ATOM 625 O O . THR A 1 81 ? 4.737 21.182 -0.147 1.00 68.56 81 THR A O 1
ATOM 628 N N . ALA A 1 82 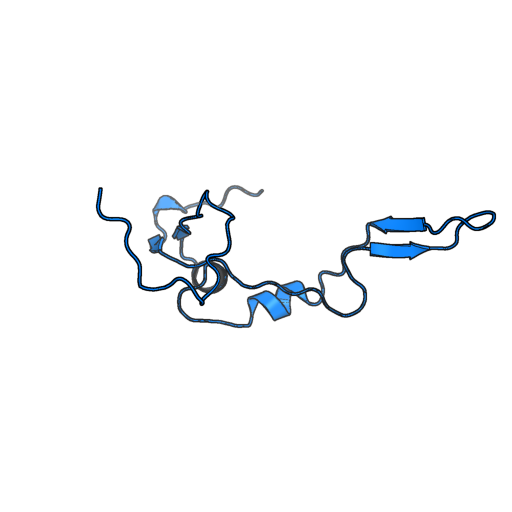? 3.908 20.481 1.814 1.00 57.72 82 ALA A N 1
ATOM 629 C CA . ALA A 1 82 ? 4.267 21.708 2.507 1.00 57.72 82 ALA A CA 1
ATOM 630 C C . ALA A 1 82 ? 5.799 21.783 2.513 1.00 57.72 82 ALA A C 1
ATOM 632 O O . ALA A 1 82 ? 6.461 20.969 3.158 1.00 57.72 82 ALA A O 1
ATOM 633 N N . SER A 1 83 ? 6.362 22.716 1.742 1.00 54.38 83 SER A N 1
ATOM 634 C CA . SER A 1 83 ? 7.767 23.079 1.885 1.00 54.38 83 SER A CA 1
ATOM 635 C C . SER A 1 83 ? 7.994 23.411 3.358 1.00 54.38 83 SER A C 1
ATOM 637 O O . SER A 1 83 ? 7.239 24.192 3.943 1.00 54.38 83 SER A O 1
ATOM 639 N N . SER A 1 84 ? 9.014 22.813 3.972 1.00 56.41 84 SER A N 1
ATOM 640 C CA . SER A 1 84 ? 9.355 23.030 5.384 1.00 56.41 84 SER A CA 1
ATOM 641 C C . SER A 1 84 ? 9.630 24.502 5.718 1.00 56.41 84 SER A C 1
ATOM 643 O O . SER A 1 84 ? 9.621 24.861 6.890 1.00 56.41 84 SER A O 1
ATOM 645 N N . ALA A 1 85 ? 9.791 25.361 4.704 1.00 55.69 85 ALA A N 1
ATOM 646 C CA . ALA A 1 85 ? 9.923 26.808 4.831 1.00 55.69 85 ALA A CA 1
ATOM 647 C C . ALA A 1 85 ? 8.640 27.551 5.276 1.00 55.69 85 ALA A C 1
ATOM 649 O O . ALA A 1 85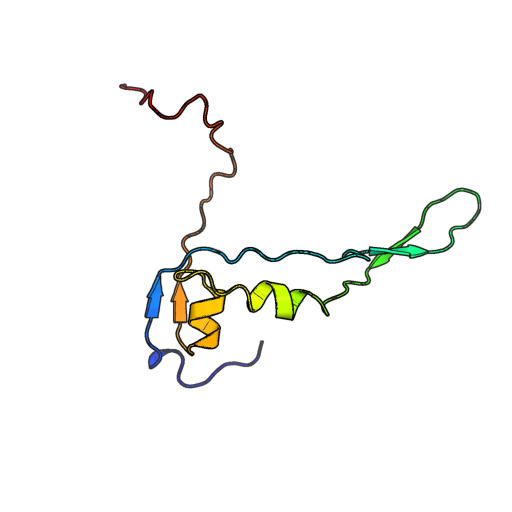 ? 8.726 28.737 5.575 1.00 55.69 85 ALA A O 1
ATOM 650 N N . LEU A 1 86 ? 7.467 26.902 5.311 1.00 52.41 86 LEU A N 1
ATOM 651 C CA . LEU A 1 86 ? 6.183 27.544 5.660 1.00 52.41 86 LEU A CA 1
ATOM 652 C C . LEU A 1 86 ? 5.516 26.993 6.933 1.00 52.41 86 LEU A C 1
ATOM 654 O O . LEU A 1 86 ? 4.389 27.374 7.247 1.00 52.41 86 LEU A O 1
ATOM 658 N N . HIS A 1 87 ? 6.187 26.126 7.699 1.00 46.09 87 HIS A N 1
ATOM 659 C CA . HIS A 1 87 ? 5.691 25.756 9.027 1.00 46.09 87 HIS A CA 1
ATOM 660 C C . HIS A 1 87 ? 5.701 26.994 9.944 1.00 46.09 87 HIS A C 1
ATOM 662 O O . HIS A 1 87 ? 6.764 27.422 10.381 1.00 46.09 87 HIS A O 1
ATOM 668 N N . GLY A 1 88 ? 4.525 27.566 10.233 1.00 51.41 88 GLY A N 1
ATOM 669 C CA . GLY A 1 88 ? 4.354 28.605 11.260 1.00 51.41 88 GLY A CA 1
ATOM 670 C C . GLY A 1 88 ? 3.586 29.867 10.856 1.00 51.41 88 GLY A C 1
ATOM 671 O O . GLY A 1 88 ? 3.328 30.693 11.724 1.00 51.41 88 GLY A O 1
ATOM 672 N N . VAL A 1 89 ? 3.186 30.032 9.592 1.00 51.06 89 VAL A N 1
ATOM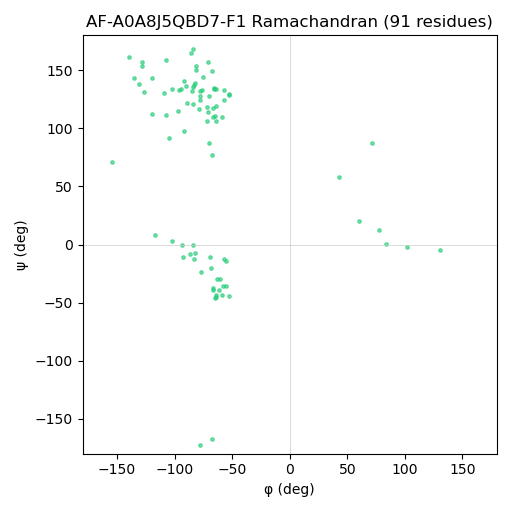 673 C CA . VAL A 1 89 ? 2.245 31.098 9.198 1.00 51.06 89 VAL A CA 1
ATOM 674 C C . VAL A 1 89 ? 0.874 30.495 8.939 1.00 51.06 89 VAL A C 1
ATOM 676 O O . VAL A 1 89 ? 0.564 30.022 7.848 1.00 51.06 89 VAL A O 1
ATOM 679 N N . GLU A 1 90 ? 0.065 30.477 9.992 1.00 52.91 90 GLU A N 1
ATOM 680 C CA . GLU A 1 90 ? -1.371 30.258 9.887 1.00 52.91 90 GLU A CA 1
ATOM 681 C C . GLU A 1 90 ? -1.993 31.497 9.223 1.00 52.91 90 GLU A C 1
ATOM 683 O O . GLU A 1 90 ? -1.738 32.631 9.637 1.00 52.91 90 GLU A O 1
ATOM 688 N N . PHE A 1 91 ? -2.773 31.300 8.158 1.00 46.47 91 PHE A N 1
ATOM 689 C CA . PHE A 1 91 ? -3.598 32.368 7.599 1.00 46.47 91 PHE A CA 1
ATOM 690 C C . PHE A 1 91 ? -4.749 32.633 8.572 1.00 46.47 91 PHE A C 1
ATOM 692 O O . PHE A 1 91 ? -5.680 31.835 8.669 1.00 46.47 91 PHE A O 1
ATOM 699 N N . VAL A 1 92 ? -4.675 33.753 9.289 1.00 42.91 92 VAL A N 1
ATOM 700 C CA . VAL A 1 92 ? -5.823 34.322 10.001 1.00 42.91 92 VAL A CA 1
ATOM 701 C C . VAL A 1 92 ? -6.693 35.034 8.964 1.00 42.91 92 VAL A C 1
ATOM 703 O O . VAL A 1 92 ? -6.188 35.862 8.205 1.00 42.91 92 VAL A O 1
ATOM 706 N N . ILE A 1 93 ? -7.967 34.645 8.904 1.00 47.12 93 ILE A N 1
ATOM 707 C CA . ILE A 1 93 ? -9.003 35.222 8.032 1.00 47.12 93 ILE A CA 1
ATOM 708 C C . ILE A 1 93 ? -9.531 36.513 8.657 1.00 47.12 93 ILE A C 1
ATOM 710 O O . ILE A 1 93 ? -9.744 36.504 9.892 1.00 47.12 93 ILE A O 1
#

InterPro domains:
  IPR027746 Probable tubulin-tyrosine ligase [PTHR47551] (1-88)

Organism: NCBI:txid96318

Secondary structure (DSSP, 8-state):
----TTGGGSPEEE-BPP-----SS-SEEEE--STT--EEEE----HHHHHHHHS--TTBHHHHHHTTPEEE-PPPS------GGGTT-----

Sequence (93 aa):
MPIVQDVSQRKIVWTGISHNFWGAESAFTEVEGSAGSRRFKWAPNLDHLEESSQGKHAGEDSSALQSGYVSITPLRANFATASSALHGVEFVI

pLDDT: mean 77.97, std 14.13, range [42.91, 95.12]